Protein AF-A0A3N5ZAY7-F1 (afdb_monomer_lite)

Secondary structure (DSSP, 8-state):
-EEEEEEE--HHHHHHHHHTS-HHHHHHHHHHHH--SEEEEEESSSSEEEEEEEE-SSGGGHHHHH--

Sequence (68 aa):
MRMLLIVKLPHGPFNTAVKDGTVGQKMKRILDETKPEAVYFTEQNGRRGAVMVVNLEDPSRIPFYAEP

pLDDT: mean 92.6, std 4.99, range [58.88, 97.06]

Foldseek 3Di:
DKDKDKFFDDPVVCVVCVVVVNNVVVVVVVCVVQVFPDKAFDDDPNGTIIITIGDDPDPVCPCVRPHD

Structure (mmCIF, N/CA/C/O backbone):
data_AF-A0A3N5ZAY7-F1
#
_entry.id   AF-A0A3N5ZAY7-F1
#
loop_
_atom_site.group_PDB
_atom_site.id
_atom_site.type_symbol
_atom_site.label_atom_id
_atom_site.label_alt_id
_atom_site.label_comp_id
_atom_site.label_asym_id
_atom_site.label_entity_id
_atom_site.label_seq_id
_atom_site.pdbx_PDB_ins_code
_atom_site.Cartn_x
_atom_site.Cartn_y
_atom_site.Cartn_z
_atom_site.occupancy
_atom_site.B_iso_or_equiv
_atom_site.auth_seq_id
_atom_site.auth_comp_id
_atom_site.auth_asym_id
_atom_site.auth_atom_id
_atom_site.pdbx_PDB_model_num
ATOM 1 N N . MET A 1 1 ? -9.910 1.945 15.102 1.00 92.50 1 MET A N 1
ATOM 2 C CA . MET A 1 1 ? -10.467 3.025 14.261 1.00 92.50 1 MET A CA 1
ATOM 3 C C . MET A 1 1 ? -10.107 2.764 12.810 1.00 92.50 1 MET A C 1
ATOM 5 O O . MET A 1 1 ? -8.973 2.403 12.525 1.00 92.50 1 MET A O 1
ATOM 9 N N . ARG A 1 2 ? -11.056 2.932 11.888 1.00 93.38 2 ARG A N 1
ATOM 10 C CA . ARG A 1 2 ? -10.805 2.748 10.454 1.00 93.38 2 ARG A CA 1
ATOM 11 C C . ARG A 1 2 ? -10.283 4.052 9.860 1.00 93.38 2 ARG A C 1
ATOM 13 O O . ARG A 1 2 ? -10.890 5.096 10.091 1.00 93.38 2 ARG A O 1
ATOM 20 N N . MET A 1 3 ? -9.198 3.995 9.094 1.00 93.31 3 MET A N 1
ATOM 21 C CA . MET A 1 3 ? -8.678 5.159 8.375 1.00 93.31 3 MET A CA 1
ATOM 22 C C . MET A 1 3 ? -8.391 4.840 6.910 1.00 93.31 3 MET A C 1
ATOM 24 O O . MET A 1 3 ? -8.166 3.689 6.530 1.00 93.31 3 MET A O 1
ATOM 28 N N . LEU A 1 4 ? -8.393 5.897 6.104 1.00 95.00 4 LEU A N 1
ATOM 29 C CA . LEU A 1 4 ? -7.997 5.856 4.705 1.00 95.00 4 LEU A CA 1
ATOM 30 C C . LEU A 1 4 ? -6.564 6.364 4.567 1.00 95.00 4 LEU A C 1
ATOM 32 O O . LEU A 1 4 ? -6.247 7.466 5.011 1.00 95.00 4 LEU A O 1
ATOM 36 N N . LEU A 1 5 ? -5.721 5.569 3.915 1.00 93.69 5 LEU A N 1
ATOM 37 C CA . LEU A 1 5 ? -4.382 5.954 3.491 1.00 93.69 5 LEU A CA 1
ATOM 38 C C . LEU A 1 5 ? -4.396 6.217 1.987 1.00 93.69 5 LEU A C 1
ATOM 40 O O . LEU A 1 5 ? -4.749 5.342 1.193 1.00 93.69 5 LEU A O 1
ATOM 44 N N . ILE A 1 6 ? -3.988 7.424 1.599 1.00 94.12 6 ILE A N 1
ATOM 45 C CA . ILE A 1 6 ? -3.782 7.795 0.198 1.00 94.12 6 ILE A CA 1
ATOM 46 C C . ILE A 1 6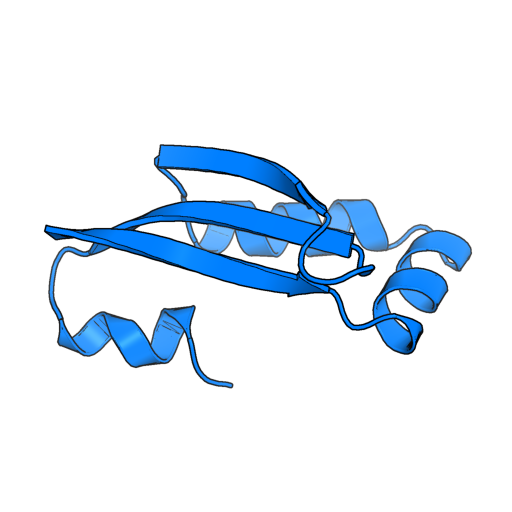 ? -2.296 7.634 -0.109 1.00 94.12 6 ILE A C 1
ATOM 48 O O . ILE A 1 6 ? -1.467 8.462 0.268 1.00 94.12 6 ILE A O 1
ATOM 52 N N . VAL A 1 7 ? -1.960 6.552 -0.800 1.00 92.31 7 VAL A N 1
ATOM 53 C CA . VAL A 1 7 ? -0.586 6.176 -1.122 1.00 92.31 7 VAL A CA 1
ATOM 54 C C . VAL A 1 7 ? -0.185 6.781 -2.460 1.00 92.31 7 VAL A C 1
ATOM 56 O O . VAL A 1 7 ? -0.858 6.595 -3.476 1.00 92.31 7 VAL A O 1
ATOM 59 N N . LYS A 1 8 ? 0.962 7.463 -2.479 1.00 91.25 8 LYS A N 1
ATOM 60 C CA . LYS A 1 8 ? 1.605 7.955 -3.703 1.00 91.25 8 LYS A CA 1
ATOM 61 C C . LYS A 1 8 ? 2.821 7.093 -4.007 1.00 91.25 8 LYS A C 1
ATOM 63 O O . LYS A 1 8 ? 3.723 6.994 -3.181 1.00 91.25 8 LYS A O 1
ATOM 68 N N . LEU A 1 9 ? 2.873 6.504 -5.200 1.00 91.19 9 LEU A N 1
ATOM 69 C CA . LEU A 1 9 ? 4.021 5.702 -5.618 1.00 91.19 9 LEU A CA 1
ATOM 70 C C . LEU A 1 9 ? 5.051 6.608 -6.312 1.00 91.19 9 LEU A C 1
ATOM 72 O O . LEU A 1 9 ? 4.753 7.186 -7.364 1.00 91.19 9 LEU A O 1
ATOM 76 N N . PRO A 1 10 ? 6.266 6.764 -5.758 1.00 89.56 10 PRO A N 1
ATOM 77 C CA . PRO A 1 10 ? 7.270 7.645 -6.337 1.00 89.56 10 PRO A CA 1
ATOM 78 C C . PRO A 1 10 ? 7.743 7.091 -7.687 1.00 89.56 10 PRO A C 1
ATOM 80 O O . PRO A 1 10 ? 8.236 5.968 -7.783 1.00 89.56 10 PRO A O 1
ATOM 83 N N . HIS A 1 11 ? 7.598 7.895 -8.745 1.00 89.75 11 HIS A N 1
ATOM 84 C CA . HIS A 1 11 ? 7.764 7.446 -10.132 1.00 89.75 11 HIS A CA 1
ATOM 85 C C . HIS A 1 11 ? 9.136 6.817 -10.419 1.00 89.75 11 HIS A C 1
ATO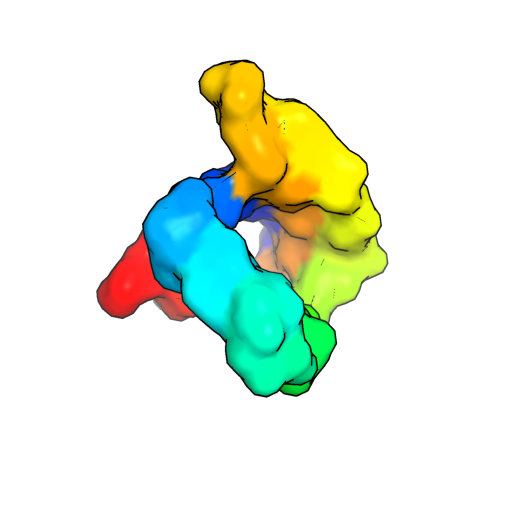M 87 O O . HIS A 1 11 ? 9.195 5.752 -11.030 1.00 89.75 11 HIS A O 1
ATOM 93 N N . GLY A 1 12 ? 10.223 7.459 -9.979 1.00 93.19 12 GLY A N 1
ATOM 94 C CA . GLY A 1 12 ? 11.590 6.973 -10.191 1.00 93.19 12 GLY A CA 1
ATOM 95 C C . GLY A 1 12 ? 11.836 5.613 -9.526 1.00 93.19 12 GLY A C 1
ATOM 96 O O . GLY A 1 12 ? 12.012 4.631 -10.247 1.00 93.19 12 GLY A O 1
ATOM 97 N N . PRO A 1 13 ? 11.778 5.524 -8.182 1.00 92.94 13 PRO A N 1
ATOM 98 C CA . PRO A 1 13 ? 11.997 4.274 -7.454 1.00 92.94 13 PRO A CA 1
ATOM 99 C C . PRO A 1 13 ? 11.064 3.144 -7.889 1.00 92.94 13 PRO A C 1
ATOM 101 O O . PRO A 1 13 ? 11.510 2.009 -8.045 1.00 92.94 13 PRO A O 1
ATOM 104 N N . PHE A 1 14 ? 9.784 3.447 -8.133 1.00 93.31 14 PHE A N 1
ATOM 105 C CA . PHE A 1 14 ? 8.825 2.438 -8.571 1.00 93.31 14 PHE A CA 1
ATOM 106 C C . PHE A 1 14 ? 9.176 1.896 -9.961 1.00 93.31 14 PHE A C 1
ATOM 108 O O . PHE A 1 14 ? 9.140 0.691 -10.171 1.00 93.31 14 PHE A O 1
ATOM 115 N N . ASN A 1 15 ? 9.577 2.751 -10.907 1.00 94.88 15 ASN A N 1
ATOM 116 C CA . ASN A 1 15 ? 10.017 2.284 -12.223 1.00 94.88 15 ASN A CA 1
ATOM 117 C C . ASN A 1 15 ? 11.292 1.451 -12.158 1.00 94.88 15 ASN A C 1
ATOM 119 O O . ASN A 1 15 ? 11.391 0.471 -12.890 1.00 94.88 15 ASN A O 1
ATOM 123 N N . THR A 1 16 ? 12.252 1.819 -11.308 1.00 97.06 16 THR A N 1
ATOM 124 C CA . THR A 1 16 ? 13.446 0.995 -11.086 1.00 97.06 16 THR A CA 1
ATOM 125 C C . THR A 1 16 ? 13.048 -0.385 -10.570 1.00 97.06 16 THR A C 1
ATOM 127 O O . THR A 1 16 ? 13.433 -1.372 -11.183 1.00 97.06 16 THR A O 1
ATOM 130 N N . ALA A 1 17 ? 12.170 -0.443 -9.560 1.00 95.69 17 ALA A N 1
ATOM 131 C CA . ALA A 1 17 ? 11.668 -1.696 -8.994 1.00 95.69 17 ALA A CA 1
ATOM 132 C C . ALA A 1 17 ? 10.867 -2.554 -9.997 1.00 95.69 17 ALA A C 1
ATOM 134 O O . ALA A 1 17 ? 10.813 -3.778 -9.904 1.00 95.69 17 ALA A O 1
ATOM 135 N N . VAL A 1 18 ? 10.181 -1.919 -10.951 1.00 95.62 18 VAL A N 1
ATOM 136 C CA . VAL A 1 18 ? 9.496 -2.634 -12.037 1.00 95.62 18 VAL A CA 1
ATOM 137 C C . VAL A 1 18 ? 10.519 -3.206 -13.018 1.00 95.62 18 VAL A C 1
ATOM 139 O O . VAL A 1 18 ? 10.402 -4.362 -13.411 1.00 95.62 18 VAL A O 1
ATOM 142 N N . LYS A 1 19 ? 11.530 -2.416 -13.400 1.00 96.94 19 LYS A N 1
ATOM 143 C CA . LYS A 1 19 ? 12.572 -2.825 -14.353 1.00 96.94 19 LYS A CA 1
ATOM 144 C C . LYS A 1 19 ? 13.471 -3.934 -13.813 1.00 96.94 19 LYS A C 1
ATOM 146 O O . LYS A 1 19 ? 13.860 -4.806 -14.578 1.00 96.94 19 LYS A O 1
ATOM 151 N N . ASP A 1 20 ? 13.805 -3.891 -12.528 1.00 96.88 20 ASP A N 1
ATOM 152 C CA . ASP A 1 20 ? 14.639 -4.900 -11.867 1.00 96.88 20 ASP A CA 1
ATOM 153 C C . ASP A 1 20 ? 13.838 -6.121 -11.363 1.00 96.88 20 ASP A C 1
ATOM 155 O O . ASP A 1 20 ? 14.420 -7.066 -10.834 1.00 96.88 20 ASP A O 1
ATOM 159 N N . GLY A 1 21 ? 12.508 -6.120 -11.529 1.00 96.69 21 GLY A N 1
ATOM 160 C CA . GLY A 1 21 ? 11.619 -7.212 -11.125 1.00 96.69 21 GLY A CA 1
ATOM 161 C C . GLY A 1 21 ? 11.333 -7.300 -9.619 1.00 96.69 21 GLY A C 1
ATOM 162 O O . GLY A 1 21 ? 10.614 -8.200 -9.187 1.00 96.69 21 GLY A O 1
ATOM 163 N N . THR A 1 22 ? 11.836 -6.374 -8.798 1.00 97.06 22 THR A N 1
ATOM 164 C CA . THR A 1 22 ? 11.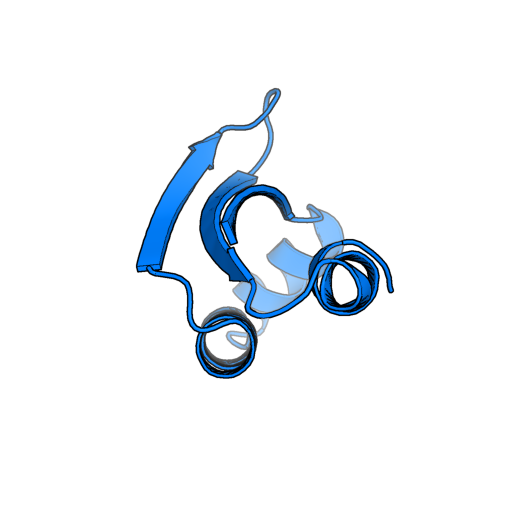685 -6.411 -7.332 1.00 97.06 22 THR A CA 1
ATOM 165 C C . THR A 1 22 ? 10.373 -5.809 -6.820 1.00 97.06 22 THR A C 1
ATOM 167 O O . THR A 1 22 ? 10.049 -5.945 -5.635 1.00 97.06 22 THR A O 1
ATOM 170 N N . VAL A 1 23 ? 9.581 -5.162 -7.686 1.00 95.75 23 VAL A N 1
ATOM 171 C CA . VAL A 1 23 ? 8.338 -4.468 -7.299 1.00 95.75 23 VAL A CA 1
ATOM 172 C C . VAL A 1 23 ? 7.353 -5.383 -6.572 1.00 95.75 23 VAL A C 1
ATOM 174 O O . VAL A 1 23 ? 6.817 -4.990 -5.540 1.00 95.75 23 VAL A O 1
ATOM 177 N N . GLY A 1 24 ? 7.158 -6.620 -7.041 1.00 94.75 24 GLY A N 1
ATOM 178 C CA . GLY A 1 24 ? 6.215 -7.560 -6.429 1.00 94.75 24 GLY A CA 1
ATOM 179 C C . GLY A 1 24 ? 6.593 -7.910 -4.989 1.00 94.75 24 GLY A C 1
ATOM 180 O O . GLY A 1 24 ? 5.748 -7.868 -4.098 1.00 94.75 24 GLY A O 1
ATOM 181 N N . GLN A 1 25 ? 7.880 -8.171 -4.736 1.00 96.88 25 GLN A N 1
ATOM 182 C CA . GLN A 1 25 ? 8.388 -8.468 -3.395 1.00 96.88 25 GLN A CA 1
ATOM 183 C C . GLN A 1 25 ? 8.260 -7.260 -2.458 1.00 96.88 25 GLN A C 1
ATOM 185 O O . GLN A 1 25 ? 7.848 -7.416 -1.308 1.00 96.88 25 GLN A O 1
ATOM 190 N N . LYS A 1 26 ? 8.577 -6.053 -2.948 1.00 94.75 26 LYS A N 1
ATOM 191 C CA . LYS A 1 26 ? 8.431 -4.810 -2.175 1.00 94.75 26 LYS A CA 1
ATOM 192 C C . LYS A 1 26 ? 6.970 -4.558 -1.802 1.00 94.75 26 LYS A C 1
ATOM 194 O O . LYS A 1 26 ? 6.681 -4.308 -0.636 1.00 94.75 26 LYS A O 1
ATOM 199 N N . MET A 1 27 ? 6.053 -4.682 -2.764 1.00 94.12 27 MET A N 1
ATOM 200 C CA . MET A 1 27 ? 4.619 -4.518 -2.517 1.00 94.12 27 MET A CA 1
ATOM 201 C C . MET A 1 27 ? 4.091 -5.571 -1.543 1.00 94.12 27 MET A C 1
ATOM 203 O O . MET A 1 27 ? 3.375 -5.218 -0.612 1.00 94.12 27 MET A O 1
ATOM 207 N N . LYS A 1 28 ? 4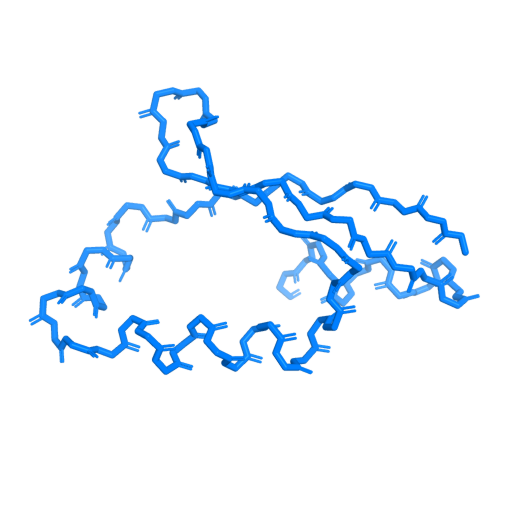.492 -6.841 -1.698 1.00 95.38 28 LYS A N 1
ATOM 208 C CA . LYS A 1 28 ? 4.117 -7.913 -0.768 1.00 95.38 28 LYS A CA 1
ATOM 209 C C . LYS A 1 28 ? 4.544 -7.585 0.661 1.00 95.38 28 LYS A C 1
ATOM 211 O O . LYS A 1 28 ? 3.723 -7.669 1.561 1.00 95.38 28 LYS A O 1
ATOM 216 N N . ARG A 1 29 ? 5.794 -7.155 0.860 1.00 95.31 29 ARG A N 1
ATOM 217 C CA . ARG A 1 29 ? 6.301 -6.775 2.184 1.00 95.31 29 ARG A CA 1
ATOM 218 C C . ARG A 1 29 ? 5.471 -5.655 2.819 1.00 95.31 29 ARG A C 1
ATOM 220 O O . ARG A 1 29 ? 5.082 -5.783 3.971 1.00 95.31 29 ARG A O 1
ATOM 227 N N . ILE A 1 30 ? 5.155 -4.603 2.059 1.00 92.56 30 ILE A N 1
ATOM 228 C CA . ILE A 1 30 ? 4.324 -3.490 2.547 1.00 92.56 30 ILE A CA 1
ATOM 229 C C . ILE A 1 30 ? 2.931 -3.988 2.948 1.00 92.56 30 ILE A C 1
ATOM 231 O O . ILE A 1 30 ? 2.434 -3.630 4.011 1.00 92.56 30 ILE A O 1
ATOM 235 N N . LEU A 1 31 ? 2.294 -4.820 2.122 1.00 93.88 31 LEU A N 1
ATOM 236 C CA . LEU A 1 31 ? 0.959 -5.357 2.405 1.00 93.88 31 LEU A CA 1
ATOM 237 C C . LEU A 1 31 ? 0.954 -6.307 3.612 1.00 93.88 31 LEU A C 1
ATOM 239 O O . LEU A 1 31 ? 0.032 -6.247 4.423 1.00 93.88 31 LEU A O 1
ATOM 243 N N . ASP A 1 32 ? 1.993 -7.129 3.762 1.00 95.00 32 ASP A N 1
ATOM 244 C CA . ASP A 1 32 ? 2.160 -8.036 4.902 1.00 95.00 32 ASP A CA 1
ATOM 245 C C . ASP A 1 32 ? 2.369 -7.265 6.219 1.00 95.00 32 ASP A C 1
ATOM 247 O O . ASP A 1 32 ? 1.847 -7.667 7.262 1.00 95.00 32 ASP A O 1
ATOM 251 N N . GLU A 1 33 ? 3.116 -6.155 6.179 1.00 91.94 33 GLU A N 1
ATOM 252 C CA . GLU A 1 33 ? 3.380 -5.296 7.342 1.00 91.94 33 GLU A CA 1
ATOM 253 C C . GLU A 1 33 ? 2.162 -4.432 7.711 1.00 91.94 33 GLU A C 1
ATOM 255 O O . GLU A 1 33 ? 1.829 -4.302 8.888 1.00 91.94 33 GLU A O 1
ATOM 260 N N . THR A 1 34 ? 1.469 -3.867 6.717 1.00 91.12 34 THR A N 1
ATOM 261 C CA . THR A 1 34 ? 0.350 -2.930 6.940 1.00 91.12 34 THR A CA 1
ATOM 262 C C . THR A 1 34 ? -1.003 -3.608 7.135 1.00 91.12 34 THR A C 1
ATOM 264 O O . THR A 1 34 ? -1.912 -2.973 7.666 1.00 91.12 34 THR A O 1
ATOM 267 N N . LYS A 1 35 ? -1.151 -4.871 6.707 1.00 92.31 35 LYS A N 1
ATOM 268 C CA . LYS A 1 35 ? -2.376 -5.689 6.815 1.00 92.31 35 LYS A CA 1
ATOM 269 C C . LYS A 1 35 ? -3.664 -4.895 6.540 1.00 92.31 35 LYS A C 1
ATOM 271 O O . LYS A 1 35 ? -4.544 -4.823 7.402 1.00 92.31 35 LYS A O 1
ATOM 276 N N . PRO A 1 36 ? -3.780 -4.268 5.359 1.00 94.88 36 PRO A N 1
ATOM 277 C CA . PRO A 1 36 ? -4.950 -3.477 5.029 1.00 94.88 36 PRO A CA 1
ATOM 278 C C . PRO A 1 36 ? -6.189 -4.365 4.931 1.00 94.88 36 PRO A C 1
ATOM 280 O O . PRO A 1 36 ? -6.131 -5.507 4.482 1.00 94.88 36 PRO A O 1
ATOM 283 N N . GLU A 1 37 ? -7.331 -3.799 5.294 1.00 96.00 37 GLU A N 1
ATOM 284 C CA . GLU A 1 37 ? -8.630 -4.437 5.102 1.00 96.00 37 GLU A CA 1
ATOM 285 C C . GLU A 1 37 ? -9.004 -4.487 3.614 1.00 96.00 37 GLU A C 1
ATOM 287 O O . GLU A 1 37 ? -9.581 -5.458 3.135 1.00 96.00 37 GLU A O 1
ATOM 292 N N . ALA A 1 38 ? -8.661 -3.432 2.871 1.00 96.00 38 ALA A N 1
ATOM 293 C CA . ALA A 1 38 ? -8.883 -3.344 1.435 1.00 96.00 38 ALA A CA 1
ATOM 294 C C . ALA A 1 38 ? -7.826 -2.457 0.774 1.00 96.00 38 ALA A C 1
ATOM 296 O O . ALA A 1 38 ? -7.356 -1.481 1.367 1.00 96.00 38 ALA A O 1
ATOM 297 N N . VAL A 1 39 ? -7.491 -2.772 -0.478 1.00 96.94 39 VAL A N 1
ATOM 298 C CA . VAL A 1 39 ? -6.533 -2.016 -1.290 1.00 96.94 39 VAL A CA 1
ATOM 299 C C . VAL A 1 39 ? -7.107 -1.795 -2.678 1.00 96.94 39 VAL A C 1
ATOM 301 O O . VAL A 1 39 ? -7.451 -2.747 -3.373 1.00 96.94 39 VAL A O 1
ATOM 304 N N . TYR A 1 40 ? -7.159 -0.535 -3.093 1.00 96.06 40 TYR A N 1
ATOM 305 C CA . TYR A 1 40 ? -7.595 -0.125 -4.420 1.00 96.06 40 TYR A CA 1
ATOM 306 C C . TYR A 1 40 ? -6.439 0.576 -5.122 1.00 96.06 40 TYR A C 1
ATOM 308 O O . TYR A 1 40 ? -6.085 1.705 -4.782 1.00 96.06 40 TYR A O 1
ATOM 316 N N . PHE A 1 41 ? -5.836 -0.091 -6.102 1.00 94.25 41 PHE A N 1
ATOM 317 C CA . PHE A 1 41 ? -4.823 0.527 -6.953 1.00 94.25 41 PHE A CA 1
ATOM 318 C C . PHE A 1 41 ? -5.505 1.436 -7.964 1.00 94.25 41 PHE A C 1
ATOM 320 O O . PHE A 1 41 ? -6.387 1.004 -8.702 1.00 94.25 41 PHE A O 1
ATOM 327 N N . THR A 1 42 ? -5.118 2.706 -7.971 1.00 94.44 42 THR A N 1
ATOM 328 C CA . THR A 1 42 ? -5.765 3.713 -8.808 1.00 94.44 42 THR A CA 1
ATOM 329 C C . THR A 1 42 ? -4.830 4.886 -9.084 1.00 94.44 42 THR A C 1
ATOM 331 O O . THR A 1 42 ? -3.714 4.985 -8.570 1.00 94.44 42 THR A O 1
ATOM 334 N N . GLU A 1 43 ? -5.300 5.770 -9.943 1.00 92.00 43 GLU A N 1
ATOM 335 C CA . GLU A 1 43 ? -4.707 7.058 -10.250 1.00 92.00 43 GLU A CA 1
ATOM 336 C C . GLU A 1 43 ? -4.913 8.021 -9.054 1.00 92.00 43 GLU A C 1
ATOM 338 O O . GLU A 1 43 ? -5.979 8.039 -8.436 1.00 92.00 43 GLU A O 1
ATOM 343 N N . GLN A 1 44 ? -3.881 8.785 -8.685 1.00 90.38 44 GLN A N 1
ATOM 344 C CA . GLN A 1 44 ? -3.933 9.916 -7.755 1.00 90.38 44 GLN A CA 1
ATOM 345 C C . GLN A 1 44 ? -3.177 11.136 -8.334 1.00 90.38 44 GLN A C 1
ATOM 347 O O . GLN A 1 44 ? -1.955 11.242 -8.188 1.00 90.38 44 GLN A O 1
ATOM 352 N N . ASN A 1 45 ? -3.901 12.100 -8.917 1.00 89.06 45 ASN A N 1
ATOM 353 C CA . ASN A 1 45 ? -3.365 13.345 -9.502 1.00 89.06 45 ASN A CA 1
ATOM 354 C C . ASN A 1 45 ? -2.356 13.146 -10.657 1.00 89.06 45 ASN A C 1
ATOM 356 O O . ASN A 1 45 ? -1.218 13.622 -10.608 1.00 89.06 45 ASN A O 1
ATOM 360 N N . GLY A 1 46 ? -2.769 12.440 -11.702 1.00 89.12 46 GLY A N 1
ATOM 361 C CA . GLY A 1 46 ? -1.937 11.982 -12.818 1.00 89.12 46 GLY A CA 1
ATOM 362 C C . GLY A 1 46 ? -0.822 10.976 -12.469 1.00 89.12 46 GLY A C 1
ATOM 363 O O . GLY A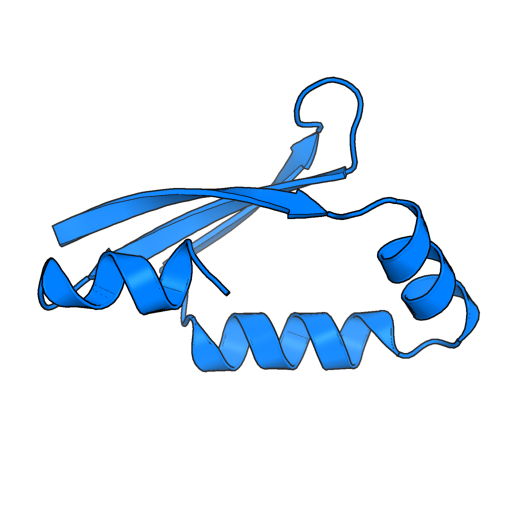 1 46 ? 0.115 10.825 -13.256 1.00 89.12 46 GLY A O 1
ATOM 364 N N . ARG A 1 47 ? -0.833 10.323 -11.299 1.00 89.38 47 ARG A N 1
ATOM 365 C CA . ARG A 1 47 ? 0.253 9.450 -10.811 1.00 89.38 47 ARG A CA 1
ATOM 366 C C . ARG A 1 47 ? -0.267 8.113 -10.295 1.00 89.38 47 ARG A C 1
ATOM 368 O O . ARG A 1 47 ? -1.349 8.016 -9.731 1.00 89.38 47 ARG A O 1
ATOM 375 N N . ARG A 1 48 ? 0.559 7.068 -10.434 1.00 92.56 48 ARG A N 1
ATOM 376 C CA . ARG A 1 48 ? 0.290 5.755 -9.825 1.00 92.56 48 ARG A CA 1
ATOM 377 C C . ARG A 1 48 ? 0.188 5.906 -8.307 1.00 92.56 48 ARG A C 1
ATOM 379 O O . ARG A 1 48 ? 1.093 6.455 -7.673 1.00 92.56 48 ARG A O 1
ATOM 386 N N . GLY A 1 49 ? -0.887 5.382 -7.741 1.00 94.00 49 GLY A N 1
ATOM 387 C CA . GLY A 1 49 ? -1.135 5.396 -6.312 1.00 94.00 49 GLY A CA 1
ATOM 388 C C . GLY A 1 49 ? -2.002 4.226 -5.873 1.00 94.00 49 GLY A C 1
ATOM 389 O O . GLY A 1 49 ? -2.293 3.299 -6.635 1.00 94.00 49 GLY A O 1
ATOM 390 N N . ALA A 1 50 ? -2.399 4.272 -4.611 1.00 95.25 50 ALA A N 1
ATOM 391 C CA . ALA A 1 50 ? -3.379 3.356 -4.060 1.00 95.25 50 ALA A CA 1
ATOM 392 C C . ALA A 1 50 ? -4.190 4.050 -2.969 1.00 95.25 50 ALA A C 1
ATOM 394 O O . ALA A 1 50 ? -3.693 4.941 -2.282 1.00 95.25 50 ALA A O 1
ATOM 395 N N . VAL A 1 51 ? -5.427 3.609 -2.792 1.00 95.81 51 VAL A N 1
ATOM 396 C CA . VAL A 1 51 ? -6.220 3.899 -1.602 1.00 95.81 51 VAL A CA 1
ATOM 397 C C . VAL A 1 51 ? -6.252 2.631 -0.766 1.00 95.81 51 VAL A C 1
ATOM 399 O O . VAL A 1 51 ? -6.688 1.581 -1.240 1.00 95.81 51 VAL A O 1
ATOM 402 N N . MET A 1 52 ? -5.769 2.720 0.468 1.00 95.62 52 MET A N 1
ATOM 403 C CA . MET A 1 52 ? -5.762 1.606 1.410 1.00 95.62 52 MET A CA 1
ATOM 404 C C . MET A 1 52 ? -6.686 1.912 2.579 1.00 95.62 52 MET A C 1
ATOM 406 O O . MET A 1 52 ? -6.674 3.011 3.133 1.00 95.62 52 MET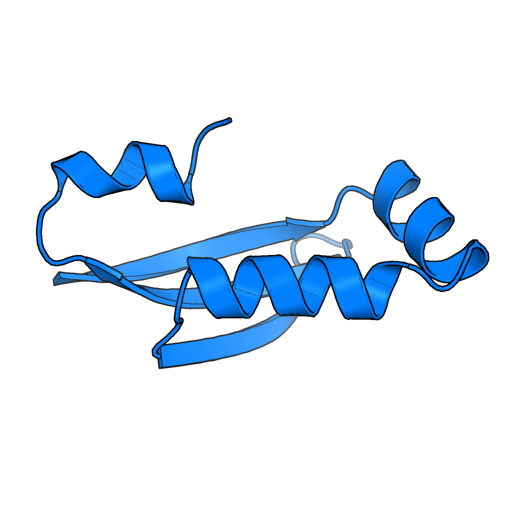 A O 1
ATOM 410 N N . VAL A 1 53 ? -7.472 0.918 2.969 1.00 96.12 53 VAL A N 1
ATOM 411 C CA . VAL A 1 53 ? -8.227 0.935 4.217 1.00 96.12 53 VAL A CA 1
ATOM 412 C C . VAL A 1 53 ? -7.419 0.167 5.250 1.00 96.12 53 VAL A C 1
ATOM 414 O O . VAL A 1 53 ? -7.153 -1.016 5.049 1.00 96.12 53 VAL A O 1
ATOM 417 N N . VAL A 1 54 ? -7.076 0.804 6.366 1.00 94.25 54 VAL A N 1
ATOM 418 C CA . VAL A 1 54 ? -6.406 0.138 7.492 1.00 94.25 54 VAL A CA 1
ATOM 419 C C . VAL A 1 54 ? -7.206 0.319 8.777 1.00 94.25 54 VAL A C 1
ATOM 421 O O . VAL A 1 54 ? -7.913 1.317 8.963 1.00 94.25 54 VAL A O 1
ATOM 424 N N . ASN A 1 55 ? -7.096 -0.665 9.667 1.00 93.25 55 ASN A N 1
ATOM 425 C CA . ASN A 1 55 ? -7.672 -0.598 11.002 1.00 93.25 55 ASN A CA 1
ATOM 426 C C . ASN A 1 55 ? -6.561 -0.303 12.014 1.00 93.25 55 ASN A C 1
ATOM 428 O O . ASN A 1 55 ? -5.628 -1.085 12.170 1.00 93.25 55 ASN A O 1
ATOM 432 N N . LEU A 1 56 ? -6.661 0.835 12.692 1.00 90.44 56 LEU A N 1
ATOM 433 C CA . LEU A 1 56 ? -5.735 1.239 13.745 1.00 90.44 56 LEU A CA 1
ATOM 434 C C . LEU A 1 56 ? -6.290 0.826 15.094 1.00 90.44 56 LEU A C 1
ATOM 436 O O . LEU A 1 56 ? -7.392 1.229 15.461 1.00 90.44 56 LEU A O 1
ATOM 440 N N . GLU A 1 57 ? -5.509 0.079 15.855 1.00 88.12 57 GLU A N 1
ATOM 441 C CA . GLU A 1 57 ? -5.842 -0.223 17.247 1.00 88.12 57 GLU A CA 1
ATOM 442 C C . GLU A 1 57 ? -5.744 1.034 18.122 1.00 88.12 57 GLU A C 1
ATOM 444 O O . GLU A 1 57 ? -6.612 1.259 18.959 1.00 88.12 57 GLU A O 1
ATOM 449 N N . ASP A 1 58 ? -4.750 1.889 17.858 1.00 91.19 58 ASP A N 1
ATOM 450 C CA . ASP A 1 58 ? -4.485 3.117 18.609 1.00 91.19 58 ASP A CA 1
ATOM 451 C C . ASP A 1 58 ? -3.989 4.259 17.685 1.00 91.19 58 ASP A C 1
ATOM 453 O O . ASP A 1 58 ? -3.222 3.987 16.751 1.00 91.19 58 ASP A O 1
ATOM 457 N N . PRO A 1 59 ? -4.385 5.531 17.911 1.00 89.62 59 PRO A N 1
ATOM 458 C CA . PRO A 1 59 ? -3.943 6.671 17.100 1.00 89.62 59 PRO A CA 1
ATOM 459 C C . PRO A 1 59 ? -2.424 6.896 17.069 1.00 89.62 59 PRO A C 1
ATOM 461 O O . PRO A 1 59 ? -1.918 7.444 16.091 1.00 89.62 59 PRO A O 1
ATOM 464 N N . SER A 1 60 ? -1.668 6.442 18.076 1.00 91.31 60 SER A N 1
ATOM 465 C CA . SER A 1 60 ? -0.196 6.528 18.080 1.00 91.31 60 SER A CA 1
ATOM 466 C C . SER A 1 60 ? 0.469 5.720 16.962 1.00 91.31 60 SER A C 1
ATOM 468 O O . SER A 1 60 ? 1.657 5.888 16.705 1.00 91.31 60 SER A O 1
ATOM 470 N N . ARG A 1 61 ? -0.282 4.860 16.259 1.00 89.94 61 ARG A N 1
ATOM 471 C CA . ARG A 1 61 ? 0.193 4.118 15.084 1.00 89.94 61 ARG A CA 1
ATOM 472 C C . ARG A 1 61 ? 0.179 4.933 13.792 1.00 89.94 61 ARG A C 1
ATOM 474 O O . ARG A 1 61 ? 0.717 4.452 12.803 1.00 89.94 61 ARG A O 1
ATOM 481 N N . ILE A 1 62 ? -0.409 6.130 13.759 1.00 91.12 62 ILE A N 1
ATOM 482 C CA . ILE A 1 62 ? -0.456 6.955 12.537 1.00 91.12 62 ILE A CA 1
ATOM 483 C C . ILE A 1 62 ? 0.949 7.198 11.938 1.00 91.12 62 ILE A C 1
ATOM 485 O O . ILE A 1 62 ? 1.090 6.962 10.736 1.00 91.12 62 ILE A O 1
ATOM 489 N N . PRO A 1 63 ? 1.992 7.558 12.719 1.00 91.62 63 PRO A N 1
ATOM 490 C CA . PRO A 1 63 ? 3.353 7.719 12.198 1.00 91.62 63 PRO A CA 1
ATOM 491 C C . PRO A 1 63 ? 3.885 6.473 11.482 1.00 91.62 63 PRO A C 1
ATOM 493 O O . PRO A 1 63 ? 4.425 6.588 10.391 1.00 91.62 63 PRO A O 1
ATOM 496 N N . PHE A 1 64 ? 3.626 5.270 12.012 1.00 89.81 64 PHE A N 1
ATOM 497 C CA . PHE A 1 64 ? 4.044 4.008 11.381 1.00 89.81 64 PHE A CA 1
ATOM 498 C C . PHE A 1 64 ? 3.492 3.829 9.954 1.00 89.81 64 PHE A C 1
ATOM 500 O O . PHE A 1 64 ? 4.133 3.191 9.125 1.00 89.81 64 PHE A O 1
ATOM 507 N N . TYR A 1 65 ? 2.303 4.368 9.660 1.00 89.00 65 TYR A N 1
ATOM 508 C CA . TYR A 1 65 ? 1.671 4.244 8.343 1.00 89.00 65 TYR A CA 1
ATOM 509 C C . TYR A 1 65 ? 1.951 5.420 7.397 1.00 89.00 65 TYR A C 1
ATOM 511 O O . TYR A 1 65 ? 1.854 5.244 6.182 1.00 89.00 65 TYR A O 1
ATOM 519 N N . ALA A 1 66 ? 2.195 6.622 7.928 1.00 87.12 66 ALA A N 1
ATOM 520 C CA . ALA A 1 66 ? 2.157 7.867 7.156 1.00 87.12 66 ALA A CA 1
ATOM 521 C C . ALA A 1 66 ? 3.498 8.613 7.073 1.00 87.12 66 ALA A C 1
ATOM 523 O O . ALA A 1 66 ? 3.648 9.474 6.203 1.00 87.12 66 ALA A O 1
ATOM 524 N N . GLU A 1 67 ? 4.456 8.297 7.939 1.00 82.94 67 GLU A N 1
ATOM 525 C CA . GLU A 1 67 ? 5.771 8.936 7.988 1.00 82.94 67 GLU A CA 1
ATOM 526 C C . GLU A 1 67 ? 6.860 7.928 7.579 1.00 82.94 67 GLU A C 1
ATOM 528 O O . GLU A 1 67 ? 6.638 6.716 7.666 1.00 82.94 67 GLU A O 1
ATOM 533 N N . PRO A 1 68 ? 8.017 8.383 7.063 1.00 58.88 68 PRO A N 1
ATOM 534 C CA . PRO A 1 68 ? 9.234 7.598 7.222 1.00 58.88 68 PRO A CA 1
ATOM 535 C C . PRO A 1 68 ? 9.573 7.398 8.706 1.00 58.88 68 PRO A C 1
ATOM 537 O O . PRO A 1 68 ? 9.339 8.338 9.499 1.00 58.88 68 PRO A O 1
#

Radius of gyration: 12.69 Å; chains: 1; bounding box: 25×22×33 Å